Protein AF-A0AA86JKX5-F1 (afdb_monomer_lite)

Radius of gyration: 15.13 Å; chains: 1; bounding box: 36×25×45 Å

Secondary structure (DSSP, 8-state):
-GGGGGT-TTHHHHHHHHHHHHHHSSTTHHHHHHHHHHHHHHHHHHHHHHHHH---HHHHHHHHHHHHHHHHHHHHHHHHHHHH---HHHHHHHHHHHHIIIIIIIIHHHHHHHHHHHHHHHHHTT-

Sequence (127 aa):
MVLLAFFDPFYIGGLTLGCLIANILGPNGIADIIFGTIATFISVYAISLTGKYIKNNTKSLVIASLWPTIFNGLIIGWMLNYLYQLPLVLSMGEVAIGEFVVVTIVGVPVVKMIQSKYKKLLVVSQY

InterPro domains:
  IPR010387 Queuosine precursor transporter QueT [PF06177] (1-115)
  IPR010387 Queuosine precursor transporter QueT [PIRSF031501] (1-119)
  IPR010387 Queuosine precursor transporter QueT [PTHR40044] (1-118)

pLDDT: mean 84.48, std 9.98, range [36.78, 94.31]

Structure (mmCIF, N/CA/C/O backbone):
data_AF-A0AA86JKX5-F1
#
_entry.id   AF-A0AA86JKX5-F1
#
loop_
_atom_site.group_PDB
_atom_site.id
_atom_site.type_symbol
_atom_site.label_atom_id
_atom_site.label_alt_id
_atom_site.label_comp_id
_atom_site.label_asym_id
_atom_site.label_entity_id
_atom_site.label_seq_id
_atom_site.pdbx_PDB_ins_code
_atom_site.Cartn_x
_atom_site.Cartn_y
_atom_site.Cartn_z
_atom_site.occupancy
_atom_site.B_iso_or_equiv
_atom_site.auth_seq_id
_atom_site.auth_comp_id
_atom_site.auth_asym_id
_atom_site.auth_atom_id
_atom_site.pdbx_PDB_model_num
ATOM 1 N N . MET A 1 1 ? -3.137 -7.040 2.254 1.00 66.88 1 MET A N 1
ATOM 2 C CA . MET A 1 1 ? -4.145 -6.321 3.074 1.00 66.88 1 MET A CA 1
ATOM 3 C C . MET A 1 1 ? -3.447 -5.294 3.963 1.00 66.88 1 MET A C 1
ATOM 5 O O . MET A 1 1 ? -3.167 -5.560 5.122 1.00 66.88 1 MET A O 1
ATOM 9 N N . VAL A 1 2 ? -3.154 -4.116 3.409 1.00 84.19 2 VAL A N 1
ATOM 10 C CA . VAL A 1 2 ? -2.469 -2.996 4.094 1.00 84.19 2 VAL A CA 1
ATOM 11 C C . VAL A 1 2 ? -3.347 -2.253 5.108 1.00 84.19 2 VAL A C 1
ATOM 13 O O . VAL A 1 2 ? -2.849 -1.568 5.995 1.00 84.19 2 VAL A O 1
ATOM 16 N N . LEU A 1 3 ? -4.665 -2.450 5.024 1.00 84.31 3 LEU A N 1
ATOM 17 C CA . LEU A 1 3 ? -5.660 -1.837 5.905 1.00 84.31 3 LEU A CA 1
ATOM 18 C C . LEU A 1 3 ? -5.563 -2.297 7.367 1.00 84.31 3 LEU A C 1
ATOM 20 O O . LEU A 1 3 ? -6.235 -1.727 8.214 1.00 84.31 3 LEU A O 1
ATOM 24 N N . LEU A 1 4 ? -4.737 -3.294 7.702 1.00 83.06 4 LEU A N 1
ATOM 25 C CA . LEU A 1 4 ? -4.524 -3.686 9.099 1.00 83.06 4 LEU A CA 1
ATOM 26 C C . LEU A 1 4 ? -3.826 -2.585 9.910 1.00 83.06 4 LEU A C 1
ATOM 28 O O . LEU A 1 4 ? -4.163 -2.386 11.074 1.00 83.06 4 LEU A O 1
ATOM 32 N N . ALA A 1 5 ? -2.942 -1.802 9.284 1.00 83.75 5 ALA A N 1
ATOM 33 C CA . ALA A 1 5 ? -2.292 -0.662 9.939 1.00 83.75 5 ALA A CA 1
ATOM 34 C C . ALA A 1 5 ? -3.249 0.487 10.292 1.00 83.75 5 ALA A C 1
ATOM 36 O O . ALA A 1 5 ? -2.872 1.412 11.009 1.00 83.75 5 ALA A O 1
ATOM 37 N N . PHE A 1 6 ? -4.491 0.430 9.799 1.00 82.31 6 PHE A N 1
ATOM 38 C CA . PHE A 1 6 ? -5.561 1.330 10.219 1.00 82.31 6 PHE A CA 1
ATOM 39 C C . PHE A 1 6 ? -5.994 1.059 11.667 1.00 82.31 6 PHE A C 1
ATOM 41 O O . PHE A 1 6 ? -6.432 1.975 12.357 1.00 82.31 6 PHE A O 1
ATOM 48 N N . PHE A 1 7 ? -5.896 -0.195 12.120 1.00 80.38 7 PHE A N 1
ATOM 49 C CA . PHE A 1 7 ? -6.309 -0.603 13.462 1.00 80.38 7 PHE A CA 1
ATOM 50 C C . PHE A 1 7 ? -5.211 -0.424 14.493 1.00 80.38 7 PHE A C 1
ATOM 52 O O . PHE A 1 7 ? -5.500 0.023 15.597 1.00 80.38 7 PHE A O 1
ATOM 59 N N . ASP A 1 8 ? -3.979 -0.775 14.127 1.00 80.94 8 ASP A N 1
ATOM 60 C CA . ASP A 1 8 ? -2.834 -0.693 15.022 1.00 80.94 8 ASP A CA 1
ATOM 61 C C . ASP A 1 8 ? -1.561 -0.342 14.229 1.00 80.94 8 ASP A C 1
ATOM 63 O O . ASP A 1 8 ? -1.234 -1.037 13.256 1.00 80.94 8 ASP A O 1
ATOM 67 N N . PRO A 1 9 ? -0.822 0.716 14.612 1.00 78.19 9 PRO A N 1
ATOM 68 C CA . PRO A 1 9 ? 0.451 1.060 13.985 1.00 78.19 9 PRO A CA 1
ATOM 69 C C . PRO A 1 9 ? 1.517 -0.040 14.119 1.00 78.19 9 PRO A C 1
ATOM 71 O O . PRO A 1 9 ? 2.467 -0.055 13.338 1.00 78.19 9 PRO A O 1
ATOM 74 N N . PHE A 1 10 ? 1.372 -0.999 15.038 1.00 83.81 10 PHE A N 1
ATOM 75 C CA . PHE A 1 10 ? 2.272 -2.149 15.142 1.00 83.81 10 PHE A CA 1
ATOM 76 C C . PHE A 1 10 ? 2.304 -2.986 13.852 1.00 83.81 10 PHE A C 1
ATOM 78 O O . PHE A 1 10 ? 3.350 -3.518 13.469 1.00 83.81 10 PHE A O 1
ATOM 85 N N . TYR A 1 11 ? 1.194 -3.035 13.104 1.00 85.75 11 TYR A N 1
ATOM 86 C CA . TYR A 1 11 ? 1.145 -3.742 11.823 1.00 85.75 11 TYR A CA 1
ATOM 87 C C . TYR A 1 11 ? 1.970 -3.068 10.721 1.00 85.75 11 TYR A C 1
ATOM 89 O O . TYR A 1 11 ? 2.237 -3.723 9.715 1.00 85.75 11 TYR A O 1
ATOM 97 N N . ILE A 1 12 ? 2.415 -1.813 10.889 1.00 86.69 12 ILE A N 1
ATOM 98 C CA . ILE A 1 12 ? 3.257 -1.130 9.894 1.00 86.69 12 ILE A CA 1
ATOM 99 C C . ILE A 1 12 ? 4.525 -1.951 9.636 1.00 86.69 12 ILE A C 1
ATOM 101 O O . ILE A 1 12 ? 4.818 -2.269 8.486 1.00 86.69 12 ILE A O 1
ATOM 105 N N . GLY A 1 13 ? 5.228 -2.356 10.700 1.00 85.94 13 GLY A N 1
ATOM 106 C CA . GLY A 1 13 ? 6.473 -3.122 10.589 1.00 85.94 13 GLY A CA 1
ATOM 107 C C . GLY A 1 13 ? 6.274 -4.522 10.003 1.00 85.94 13 GLY A C 1
ATOM 108 O O . GLY A 1 13 ? 7.059 -4.965 9.169 1.00 85.94 13 GLY A O 1
ATOM 109 N N . GLY A 1 14 ? 5.198 -5.212 10.391 1.00 88.69 14 GLY A N 1
ATOM 110 C CA . GLY A 1 14 ? 4.886 -6.538 9.849 1.00 88.69 14 GLY A CA 1
ATOM 111 C C . GLY A 1 14 ? 4.537 -6.499 8.358 1.00 88.69 14 GLY A C 1
ATOM 112 O O . GLY A 1 14 ? 4.993 -7.345 7.590 1.00 88.69 14 GLY A O 1
ATOM 113 N N . LEU A 1 15 ? 3.766 -5.494 7.930 1.00 89.31 15 LEU A N 1
ATOM 114 C CA . LEU A 1 15 ? 3.376 -5.319 6.530 1.00 89.31 15 LEU A CA 1
ATOM 115 C C . LEU A 1 15 ? 4.567 -4.935 5.646 1.00 89.31 15 LEU A C 1
ATOM 117 O O . LEU A 1 15 ? 4.682 -5.441 4.530 1.00 89.31 15 LEU A O 1
ATOM 121 N N . THR A 1 16 ? 5.466 -4.079 6.134 1.00 89.50 16 THR A N 1
ATOM 122 C CA . THR A 1 16 ? 6.648 -3.660 5.370 1.00 89.50 16 THR A CA 1
ATOM 123 C C . THR A 1 16 ? 7.670 -4.779 5.254 1.00 89.50 16 THR A C 1
ATOM 125 O O . THR A 1 16 ? 8.197 -5.005 4.170 1.00 89.50 16 THR A O 1
ATOM 128 N N . LEU A 1 17 ? 7.891 -5.542 6.326 1.00 89.00 17 LEU A N 1
ATOM 129 C CA . LEU A 1 17 ? 8.768 -6.710 6.300 1.00 89.00 17 LEU A CA 1
ATOM 130 C C . LEU A 1 17 ? 8.204 -7.825 5.408 1.00 89.00 17 LEU A C 1
ATOM 132 O O . LEU A 1 17 ? 8.949 -8.443 4.652 1.00 89.00 17 LEU A O 1
ATOM 136 N N . GLY A 1 18 ? 6.885 -8.038 5.425 1.00 88.50 18 GLY A N 1
ATOM 137 C CA . GLY A 1 18 ? 6.223 -8.947 4.488 1.00 88.50 18 GLY A CA 1
ATOM 138 C C . GLY A 1 18 ? 6.404 -8.522 3.028 1.00 88.50 18 GLY A C 1
ATOM 139 O O . GLY A 1 18 ? 6.709 -9.363 2.185 1.00 88.50 18 GLY A O 1
ATOM 140 N N . CYS A 1 19 ? 6.281 -7.221 2.735 1.00 89.31 19 CYS A N 1
ATOM 141 C CA . CYS A 1 19 ? 6.538 -6.677 1.399 1.00 89.31 19 CYS A CA 1
ATOM 142 C C . CYS A 1 19 ? 8.002 -6.856 0.978 1.00 89.31 19 CYS A C 1
ATOM 144 O O . CYS A 1 19 ? 8.261 -7.281 -0.143 1.00 89.31 19 CYS A O 1
ATOM 146 N N . LEU A 1 20 ? 8.952 -6.597 1.881 1.00 88.56 20 LEU A N 1
ATOM 147 C CA 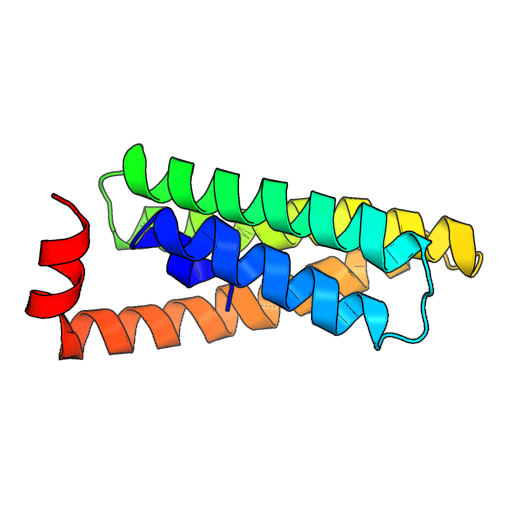. LEU A 1 20 ? 10.377 -6.800 1.627 1.00 88.56 20 LEU A CA 1
ATOM 148 C C . LEU A 1 20 ? 10.658 -8.254 1.219 1.00 88.56 20 LEU A C 1
ATOM 150 O O . LEU A 1 20 ? 11.306 -8.493 0.205 1.00 88.56 20 LEU A O 1
ATOM 154 N N . ILE A 1 21 ? 10.142 -9.227 1.979 1.00 88.56 21 ILE A N 1
ATOM 155 C CA . ILE A 1 21 ? 10.325 -10.657 1.687 1.00 88.56 21 ILE A CA 1
ATOM 156 C C . ILE A 1 21 ? 9.680 -11.028 0.347 1.00 88.56 21 ILE A C 1
ATOM 158 O O . ILE A 1 21 ? 10.302 -11.718 -0.458 1.00 88.56 21 ILE A O 1
ATOM 162 N N . ALA A 1 22 ? 8.456 -10.559 0.090 1.00 87.62 22 ALA A N 1
ATOM 163 C CA . ALA A 1 22 ? 7.763 -10.823 -1.169 1.00 87.62 22 ALA A CA 1
ATOM 164 C C . ALA A 1 22 ? 8.542 -10.274 -2.375 1.00 87.62 22 ALA A C 1
ATOM 166 O O . ALA A 1 22 ? 8.674 -10.967 -3.380 1.00 87.62 22 ALA A O 1
ATOM 167 N N . ASN A 1 23 ? 9.122 -9.078 -2.245 1.00 88.12 23 ASN A N 1
ATOM 168 C CA . ASN A 1 23 ? 9.878 -8.438 -3.318 1.00 88.12 23 ASN A CA 1
ATOM 169 C C . ASN A 1 23 ? 11.276 -9.051 -3.493 1.00 88.12 23 ASN A C 1
ATOM 171 O O . ASN A 1 23 ? 11.776 -9.083 -4.612 1.00 88.12 23 ASN A O 1
ATOM 175 N N . ILE A 1 24 ? 11.886 -9.603 -2.433 1.00 87.25 24 ILE A N 1
ATOM 176 C CA . ILE A 1 24 ? 13.124 -10.405 -2.534 1.00 87.25 24 ILE A CA 1
ATOM 177 C C . ILE A 1 24 ? 12.893 -11.664 -3.377 1.00 87.25 24 ILE A C 1
ATOM 179 O O . ILE A 1 24 ? 13.759 -12.055 -4.155 1.00 87.25 24 ILE A O 1
ATOM 183 N N . LEU A 1 25 ? 11.729 -12.295 -3.224 1.00 86.06 25 LEU A N 1
ATOM 184 C CA . LEU A 1 25 ? 11.326 -13.466 -4.009 1.00 86.06 25 LEU A CA 1
ATOM 185 C C . LEU A 1 25 ? 10.751 -13.089 -5.386 1.00 86.06 25 LEU A C 1
ATOM 187 O O . LEU A 1 25 ? 10.451 -13.971 -6.191 1.00 86.06 25 LEU A O 1
ATOM 191 N N . GLY A 1 26 ? 10.564 -11.794 -5.643 1.00 80.12 26 GLY A N 1
ATOM 192 C CA . GLY A 1 26 ? 9.954 -11.268 -6.853 1.00 80.12 26 GLY A CA 1
ATOM 193 C C . GLY A 1 26 ? 10.915 -11.225 -8.050 1.00 80.12 26 GLY A C 1
ATOM 194 O O . GLY A 1 26 ? 12.134 -11.150 -7.888 1.00 80.12 26 GLY A O 1
ATOM 195 N N . PRO A 1 27 ? 10.382 -11.219 -9.284 1.00 79.50 27 PRO A N 1
ATOM 196 C CA . PRO A 1 27 ? 11.186 -11.231 -10.510 1.00 79.50 27 PRO A CA 1
ATOM 197 C C . PRO A 1 27 ? 11.853 -9.881 -10.833 1.00 79.50 27 PRO A C 1
ATOM 199 O O . PRO A 1 27 ? 12.769 -9.829 -11.650 1.00 79.50 27 PRO A O 1
ATOM 202 N N . ASN A 1 28 ? 11.410 -8.792 -10.200 1.00 78.56 28 ASN A N 1
ATOM 203 C CA . ASN A 1 28 ? 11.799 -7.413 -10.522 1.00 78.56 28 ASN A CA 1
ATOM 204 C C . ASN A 1 28 ? 13.132 -6.971 -9.873 1.00 78.56 28 ASN A C 1
ATOM 206 O O . ASN A 1 28 ? 13.578 -5.834 -10.053 1.00 78.56 28 ASN A O 1
ATOM 210 N N . GLY A 1 29 ? 13.780 -7.859 -9.111 1.00 80.69 29 GLY A N 1
ATOM 211 C CA . GLY A 1 29 ? 15.100 -7.634 -8.525 1.00 80.69 29 GLY A CA 1
ATOM 212 C C . GLY A 1 29 ? 15.150 -6.526 -7.464 1.00 80.69 29 GLY A C 1
ATOM 213 O O . GLY A 1 29 ? 14.171 -6.218 -6.789 1.00 80.69 29 GLY A O 1
ATOM 214 N N . ILE A 1 30 ? 16.330 -5.915 -7.304 1.00 84.38 30 ILE A N 1
ATOM 215 C CA . ILE A 1 30 ? 16.639 -4.970 -6.211 1.00 84.38 30 ILE A CA 1
ATOM 216 C C . ILE A 1 30 ? 15.782 -3.697 -6.263 1.00 84.38 30 ILE A C 1
ATOM 218 O O . ILE A 1 30 ? 15.461 -3.132 -5.216 1.00 84.38 30 ILE A O 1
ATOM 222 N N . ALA A 1 31 ? 15.385 -3.255 -7.458 1.00 83.88 31 ALA A N 1
ATOM 223 C CA . ALA A 1 31 ? 14.562 -2.061 -7.620 1.00 83.88 31 ALA A CA 1
ATOM 224 C C . ALA A 1 31 ? 13.224 -2.199 -6.876 1.00 83.88 31 ALA A C 1
ATOM 226 O O . ALA A 1 31 ? 12.860 -1.312 -6.109 1.00 83.88 31 ALA A O 1
ATOM 227 N N . ASP A 1 32 ? 12.546 -3.336 -7.012 1.00 84.62 32 ASP A N 1
ATOM 228 C CA . ASP A 1 32 ? 11.251 -3.574 -6.365 1.00 84.62 32 ASP A CA 1
ATOM 229 C C . ASP A 1 32 ? 11.389 -3.757 -4.850 1.00 84.62 32 ASP A C 1
ATOM 231 O O . ASP A 1 32 ? 10.558 -3.295 -4.069 1.00 84.62 32 ASP A O 1
ATOM 235 N N . ILE A 1 33 ? 12.501 -4.340 -4.394 1.00 87.25 33 ILE A N 1
ATOM 236 C CA . ILE A 1 33 ? 12.813 -4.432 -2.961 1.00 87.25 33 ILE A CA 1
ATOM 237 C C . ILE A 1 33 ? 12.905 -3.033 -2.349 1.00 87.25 33 ILE A C 1
ATOM 239 O O . ILE A 1 33 ? 12.329 -2.792 -1.292 1.00 87.25 33 ILE A O 1
ATOM 243 N N . ILE A 1 34 ? 13.595 -2.095 -2.996 1.00 88.50 34 ILE A N 1
ATOM 244 C CA . ILE A 1 34 ? 13.779 -0.746 -2.449 1.00 88.50 34 ILE A CA 1
ATOM 245 C C . ILE A 1 34 ? 12.509 0.086 -2.652 1.00 88.50 34 ILE A C 1
ATOM 247 O O . ILE A 1 34 ? 11.897 0.533 -1.681 1.00 88.50 34 ILE A O 1
ATOM 251 N N . PHE A 1 35 ? 12.088 0.280 -3.901 1.00 88.69 35 PHE A N 1
ATOM 252 C CA . PHE A 1 35 ? 10.979 1.172 -4.237 1.00 88.69 35 PHE A CA 1
ATOM 253 C C . PHE A 1 35 ? 9.631 0.624 -3.770 1.00 88.69 35 PHE A C 1
ATOM 255 O O . PHE A 1 35 ? 8.834 1.388 -3.229 1.00 88.69 35 PHE A O 1
ATOM 262 N N . GLY A 1 36 ? 9.389 -0.683 -3.894 1.00 85.44 36 GLY A N 1
ATOM 263 C CA . GLY A 1 36 ? 8.152 -1.314 -3.434 1.00 85.44 36 GLY A CA 1
ATOM 264 C C . GLY A 1 36 ? 8.013 -1.302 -1.909 1.00 85.44 36 GLY A C 1
ATOM 265 O O . GLY A 1 36 ? 6.946 -0.966 -1.387 1.00 85.44 36 GLY A O 1
ATOM 266 N N . THR A 1 37 ? 9.099 -1.559 -1.169 1.00 89.88 37 THR A N 1
ATOM 267 C CA . THR A 1 37 ? 9.065 -1.493 0.304 1.00 89.88 37 THR A CA 1
ATOM 268 C C . THR A 1 37 ? 8.889 -0.056 0.797 1.00 89.88 37 THR A C 1
ATOM 270 O O . THR A 1 37 ? 8.116 0.174 1.727 1.00 89.88 37 THR A O 1
ATOM 273 N N . ILE A 1 38 ? 9.537 0.929 0.159 1.00 89.62 38 ILE A N 1
ATOM 274 C CA . ILE A 1 38 ? 9.356 2.355 0.484 1.00 89.62 38 ILE A CA 1
ATOM 275 C C . ILE A 1 38 ? 7.923 2.807 0.176 1.00 89.62 38 ILE A C 1
ATOM 277 O O . ILE A 1 38 ? 7.285 3.425 1.030 1.00 89.62 38 ILE A O 1
ATOM 281 N N . ALA A 1 39 ? 7.391 2.471 -1.003 1.00 89.62 39 ALA A N 1
ATOM 282 C CA . ALA A 1 39 ? 6.021 2.810 -1.392 1.00 89.62 39 ALA A CA 1
ATOM 283 C C . ALA A 1 39 ? 4.998 2.226 -0.410 1.00 89.62 39 ALA A C 1
ATOM 285 O O . ALA A 1 39 ? 4.094 2.927 0.062 1.00 89.62 39 ALA A O 1
ATOM 286 N N . THR A 1 40 ? 5.200 0.968 -0.018 1.00 89.62 40 THR A N 1
ATOM 287 C CA . THR A 1 40 ? 4.360 0.295 0.972 1.00 89.62 40 THR A CA 1
ATOM 288 C C . THR A 1 40 ? 4.493 0.948 2.345 1.00 89.62 40 THR A C 1
ATOM 290 O O . THR A 1 40 ? 3.479 1.230 2.977 1.00 89.62 40 THR A O 1
ATOM 293 N N . PHE A 1 41 ? 5.706 1.265 2.803 1.00 90.62 41 PHE A N 1
ATOM 294 C CA . PHE A 1 41 ? 5.917 1.946 4.083 1.00 90.62 41 PHE A CA 1
ATOM 295 C C . PHE A 1 41 ? 5.169 3.282 4.149 1.00 90.62 41 PHE A C 1
ATOM 297 O O . PHE A 1 41 ? 4.430 3.526 5.103 1.00 90.62 41 PHE A O 1
ATOM 304 N N . ILE A 1 42 ? 5.292 4.112 3.108 1.00 91.62 42 ILE A N 1
ATOM 305 C CA . ILE A 1 42 ? 4.608 5.409 3.021 1.00 91.62 42 ILE A CA 1
ATOM 306 C C . ILE A 1 42 ? 3.085 5.219 3.014 1.00 91.62 42 ILE A C 1
ATOM 308 O O . ILE A 1 42 ? 2.375 5.893 3.763 1.00 91.62 42 ILE A O 1
ATOM 312 N N . SER A 1 43 ? 2.579 4.264 2.230 1.00 89.75 43 SER A N 1
ATOM 313 C CA . SER A 1 43 ? 1.144 3.959 2.148 1.00 89.75 43 SER A CA 1
ATOM 314 C C . SER A 1 43 ? 0.563 3.536 3.493 1.00 89.75 43 SER A C 1
ATOM 316 O O . SER A 1 43 ? -0.474 4.033 3.927 1.00 89.75 43 SER A O 1
ATOM 318 N N . VAL A 1 44 ? 1.242 2.613 4.168 1.00 90.06 44 VAL A N 1
ATOM 319 C CA . VAL A 1 44 ? 0.797 2.010 5.426 1.00 90.06 44 VAL A CA 1
ATOM 320 C C . VAL A 1 44 ? 0.908 3.022 6.576 1.00 90.06 44 VAL A C 1
ATOM 322 O O . VAL A 1 44 ? 0.018 3.093 7.427 1.00 90.06 44 VAL A O 1
ATOM 325 N N . TYR A 1 45 ? 1.924 3.888 6.554 1.00 89.06 45 TYR A N 1
ATOM 326 C CA . TYR A 1 45 ? 2.024 5.029 7.463 1.00 89.06 45 TYR A CA 1
ATOM 327 C C . TYR A 1 45 ? 0.880 6.037 7.256 1.00 89.06 45 TYR A C 1
ATOM 329 O O . TYR A 1 45 ? 0.232 6.442 8.223 1.00 89.06 45 TYR A O 1
ATOM 337 N N . ALA A 1 46 ? 0.561 6.390 6.005 1.00 88.12 46 ALA A N 1
ATOM 338 C CA . ALA A 1 46 ? -0.545 7.296 5.682 1.00 88.12 46 ALA A CA 1
ATOM 339 C C . ALA A 1 46 ? -1.920 6.714 6.063 1.00 88.12 46 ALA A C 1
ATOM 341 O O . ALA A 1 46 ? -2.793 7.435 6.561 1.00 88.12 46 ALA A O 1
ATOM 342 N N . ILE A 1 47 ? -2.107 5.400 5.903 1.00 87.25 47 ILE A N 1
ATOM 343 C CA . ILE A 1 47 ? -3.272 4.663 6.414 1.00 87.25 47 ILE A CA 1
ATOM 344 C C . ILE A 1 47 ? -3.400 4.837 7.930 1.00 87.25 47 ILE A C 1
ATOM 346 O O . ILE A 1 47 ? -4.476 5.200 8.412 1.00 87.25 47 ILE A O 1
ATOM 350 N N . SER A 1 48 ? -2.313 4.608 8.674 1.00 85.69 48 SER A N 1
ATOM 351 C CA . SER A 1 48 ? -2.314 4.728 10.136 1.00 85.69 48 SER A CA 1
ATOM 352 C C . SER A 1 48 ? -2.651 6.154 10.581 1.00 85.69 48 SER A C 1
ATOM 354 O O . SER A 1 48 ? -3.499 6.371 11.451 1.00 85.69 48 SER A O 1
ATOM 356 N N . LEU A 1 49 ? -2.073 7.148 9.898 1.00 85.12 49 LEU A N 1
ATOM 357 C CA . LEU A 1 49 ? -2.382 8.559 10.104 1.00 85.12 49 LEU A CA 1
ATOM 358 C C . LEU A 1 49 ? -3.880 8.826 9.875 1.00 85.12 49 LEU A C 1
ATOM 360 O O . LEU A 1 49 ? -4.561 9.397 10.720 1.00 85.12 49 LEU A O 1
ATOM 364 N N . THR A 1 50 ? -4.442 8.332 8.777 1.00 84.56 50 THR A N 1
ATOM 365 C CA . THR A 1 50 ? -5.866 8.520 8.455 1.00 84.56 50 THR A CA 1
ATOM 366 C C . THR A 1 50 ? -6.785 7.935 9.530 1.00 84.56 50 THR A C 1
ATOM 368 O O . THR A 1 50 ? -7.776 8.571 9.896 1.00 84.56 50 THR A O 1
ATOM 371 N N . GLY A 1 51 ? -6.436 6.769 10.084 1.00 80.75 51 GLY A N 1
ATOM 372 C CA . GLY A 1 51 ? -7.155 6.165 11.210 1.00 80.75 51 GLY A CA 1
ATOM 373 C C . GLY A 1 51 ? -7.088 6.989 12.495 1.00 80.75 51 GLY A C 1
ATOM 374 O O . GLY A 1 51 ? -8.079 7.073 13.218 1.00 80.75 51 GLY A O 1
ATOM 375 N N . LYS A 1 52 ? -5.964 7.669 12.747 1.00 79.56 52 LYS A N 1
ATOM 376 C CA . LYS A 1 52 ? -5.775 8.519 13.931 1.00 79.56 52 LYS A CA 1
ATOM 377 C C . LYS A 1 52 ? -6.493 9.870 13.834 1.00 79.56 52 LYS A C 1
ATOM 379 O O . LYS A 1 52 ? -7.048 10.338 14.826 1.00 79.56 52 LYS A O 1
ATOM 384 N N . TYR A 1 53 ? -6.481 10.513 12.663 1.00 79.31 53 TYR A N 1
ATOM 385 C CA . TYR A 1 53 ? -7.005 11.878 12.498 1.00 79.31 53 TYR A CA 1
ATOM 386 C C . TYR A 1 53 ? -8.495 11.931 12.124 1.00 79.31 53 TYR A C 1
ATOM 388 O O . TYR A 1 53 ? -9.167 12.913 12.444 1.00 79.31 53 TYR A O 1
ATOM 396 N N . ILE A 1 54 ? -9.050 10.895 11.483 1.00 76.62 54 ILE A N 1
ATOM 397 C CA . ILE A 1 54 ? -10.448 10.893 11.030 1.00 76.62 54 ILE A CA 1
ATOM 398 C C . ILE A 1 54 ? -11.297 9.967 11.910 1.00 76.62 54 ILE A C 1
ATOM 400 O O . ILE A 1 54 ? -11.318 8.753 11.733 1.00 76.62 54 ILE A O 1
ATOM 404 N N . LYS A 1 55 ? -12.101 10.562 12.803 1.00 65.75 55 LYS A N 1
ATOM 405 C CA . LYS A 1 55 ? -12.984 9.831 13.738 1.00 65.75 55 LYS A CA 1
ATOM 406 C C . LYS A 1 55 ? -14.150 9.079 13.075 1.00 65.75 55 LYS A C 1
ATOM 408 O O . LYS A 1 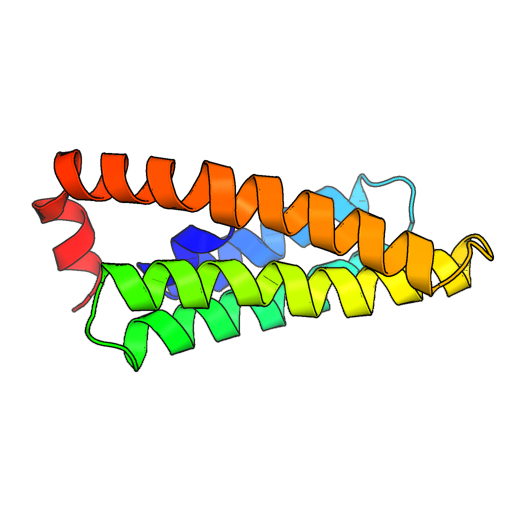55 ? -14.794 8.252 13.715 1.00 65.75 55 LYS A O 1
ATOM 413 N N . ASN A 1 56 ? -14.473 9.364 11.811 1.00 71.81 56 ASN A N 1
ATOM 414 C CA . ASN A 1 56 ? -15.567 8.683 11.115 1.00 71.81 56 ASN A CA 1
ATOM 415 C C . ASN A 1 56 ? -15.091 7.359 10.499 1.00 71.81 56 ASN A C 1
ATOM 417 O O . ASN A 1 56 ? -14.632 7.358 9.359 1.00 71.81 56 ASN A O 1
ATOM 421 N N . ASN A 1 57 ? -15.295 6.251 11.221 1.00 70.94 57 ASN A N 1
ATOM 422 C CA . ASN A 1 57 ? -14.840 4.898 10.865 1.00 70.94 57 ASN A CA 1
ATOM 423 C C . ASN A 1 57 ? -15.157 4.429 9.441 1.00 70.94 57 ASN A C 1
ATOM 425 O O . ASN A 1 57 ? -14.426 3.605 8.915 1.00 70.94 57 ASN A O 1
ATOM 429 N N . THR A 1 58 ? -16.240 4.889 8.806 1.00 74.38 58 THR A N 1
ATOM 430 C CA . THR A 1 58 ? -16.548 4.441 7.435 1.00 74.38 58 THR A CA 1
ATOM 431 C C . THR A 1 58 ? -15.852 5.294 6.383 1.00 74.38 58 THR A C 1
ATOM 433 O O . THR A 1 58 ? -15.342 4.758 5.403 1.00 74.38 58 THR A O 1
ATOM 436 N N . LYS A 1 59 ? -15.813 6.618 6.578 1.00 79.12 59 LYS A N 1
ATOM 437 C CA . LYS A 1 59 ? -15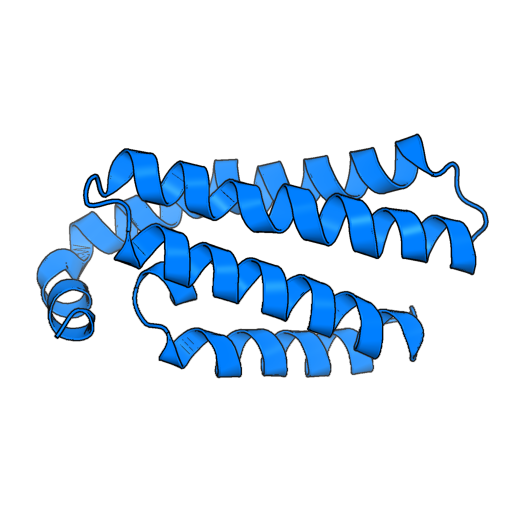.146 7.532 5.641 1.00 79.12 59 LYS A CA 1
ATOM 438 C C . LYS A 1 59 ? -13.626 7.421 5.745 1.00 79.12 59 LYS A C 1
ATOM 440 O O . LYS A 1 59 ? -12.957 7.407 4.722 1.00 79.12 59 LYS A O 1
ATOM 445 N N . SER A 1 60 ? -13.094 7.294 6.959 1.00 84.19 60 SER A N 1
ATOM 446 C CA . SER A 1 60 ? -11.658 7.141 7.201 1.00 84.19 60 SER A CA 1
ATOM 447 C C . SER A 1 60 ? -11.099 5.877 6.561 1.00 84.19 60 SER A C 1
ATOM 449 O O . SER A 1 60 ? -10.019 5.927 5.994 1.00 84.19 60 SER A O 1
ATOM 451 N N . LEU A 1 61 ? -11.852 4.776 6.576 1.00 84.31 61 LEU A N 1
ATOM 452 C CA . LEU A 1 61 ? -11.428 3.495 6.005 1.00 84.31 61 LEU A CA 1
ATOM 453 C C . LEU A 1 61 ? -11.372 3.529 4.474 1.00 84.31 61 LEU A C 1
ATOM 455 O O . LEU A 1 61 ? -10.439 2.996 3.885 1.00 84.31 61 LEU A O 1
ATOM 459 N N . VAL A 1 62 ? -12.332 4.209 3.837 1.00 87.00 62 VAL A N 1
ATOM 460 C CA . VAL A 1 62 ? -12.310 4.440 2.383 1.00 87.00 62 VAL A CA 1
ATOM 461 C C . VAL A 1 62 ? -11.177 5.391 2.000 1.00 87.00 62 VAL A C 1
ATOM 463 O O . VAL A 1 62 ? -10.480 5.147 1.031 1.00 87.00 62 VAL A O 1
ATOM 466 N N . ILE A 1 63 ? -10.937 6.459 2.766 1.00 87.38 63 ILE A N 1
ATOM 467 C CA . ILE A 1 63 ? -9.802 7.359 2.498 1.00 87.38 63 ILE A CA 1
ATOM 468 C C . ILE A 1 63 ? -8.478 6.611 2.692 1.00 87.38 63 ILE A C 1
ATOM 470 O O . ILE A 1 63 ? -7.569 6.734 1.877 1.00 87.38 63 ILE A O 1
ATOM 474 N N . ALA A 1 64 ? -8.389 5.783 3.734 1.00 88.38 64 ALA A N 1
ATOM 475 C CA . ALA A 1 64 ? -7.222 4.964 4.010 1.00 88.38 64 ALA A CA 1
ATOM 476 C C . ALA A 1 64 ? -6.919 3.998 2.852 1.00 88.38 64 ALA A C 1
ATOM 478 O O . ALA A 1 64 ? -5.761 3.850 2.472 1.00 88.38 64 ALA A O 1
ATOM 479 N N . SER A 1 65 ? -7.943 3.387 2.245 1.00 90.12 65 SER A N 1
ATOM 480 C CA . SER A 1 65 ? -7.762 2.456 1.125 1.00 90.12 65 SER A CA 1
ATOM 481 C C . SER A 1 65 ? -7.273 3.107 -0.169 1.00 90.12 65 SER A C 1
ATOM 483 O O . SER A 1 65 ? -6.798 2.387 -1.043 1.00 90.12 65 SER A O 1
ATOM 485 N N . LEU A 1 66 ? -7.347 4.436 -0.293 1.00 91.81 66 LEU A N 1
ATOM 486 C CA . LEU A 1 66 ? -6.871 5.165 -1.472 1.00 91.81 66 LEU A CA 1
ATOM 487 C C . LEU A 1 66 ? -5.370 5.473 -1.430 1.00 91.81 66 LEU A C 1
ATOM 489 O O . LEU A 1 66 ? -4.759 5.613 -2.487 1.00 91.81 66 LEU A O 1
ATOM 493 N N . TRP A 1 67 ? -4.751 5.560 -0.246 1.00 91.69 67 TRP A N 1
ATOM 494 C CA . TRP A 1 67 ? -3.313 5.850 -0.147 1.00 91.69 67 TRP A CA 1
ATOM 495 C C . TRP A 1 67 ? -2.431 4.847 -0.905 1.00 91.69 67 TRP A C 1
ATOM 497 O O . TRP A 1 67 ? -1.580 5.303 -1.667 1.00 91.69 67 TRP A O 1
ATOM 507 N N . PRO A 1 68 ? -2.638 3.519 -0.785 1.00 89.75 68 PRO A N 1
ATOM 508 C CA . PRO A 1 68 ? -1.879 2.528 -1.550 1.00 89.75 68 PRO A CA 1
ATOM 509 C C . PRO A 1 68 ? -2.054 2.693 -3.056 1.00 89.75 68 PRO A C 1
ATOM 511 O O . PRO A 1 68 ? -1.073 2.664 -3.786 1.00 89.75 68 PRO A O 1
ATOM 514 N N . THR A 1 69 ? -3.281 2.947 -3.524 1.00 92.19 69 THR A N 1
ATOM 515 C CA . THR A 1 69 ? -3.563 3.199 -4.944 1.00 92.19 69 THR A CA 1
ATOM 516 C C . THR A 1 69 ? -2.745 4.369 -5.485 1.00 92.19 69 THR A C 1
ATOM 518 O O . THR A 1 69 ? -2.213 4.286 -6.589 1.00 92.19 69 THR A O 1
ATOM 521 N N . ILE A 1 70 ? -2.616 5.445 -4.704 1.00 92.19 70 ILE A N 1
ATOM 522 C CA . ILE A 1 70 ? -1.851 6.628 -5.100 1.00 92.19 70 ILE A CA 1
ATOM 523 C C . ILE A 1 70 ? -0.351 6.321 -5.062 1.00 92.19 70 ILE A C 1
ATOM 525 O O . ILE A 1 70 ? 0.327 6.448 -6.076 1.00 92.19 70 ILE A O 1
ATOM 529 N N . PHE A 1 71 ? 0.190 5.903 -3.918 1.00 92.69 71 PHE A N 1
ATOM 530 C CA . PHE A 1 71 ? 1.638 5.743 -3.770 1.00 92.69 71 PHE A CA 1
ATOM 531 C C . PHE A 1 71 ? 2.190 4.572 -4.584 1.00 92.69 71 PHE A C 1
ATOM 533 O O . PHE A 1 71 ? 3.167 4.766 -5.303 1.00 92.69 71 PHE A O 1
ATOM 540 N N . ASN A 1 72 ? 1.570 3.388 -4.534 1.00 90.44 72 ASN A N 1
ATOM 541 C CA . ASN A 1 72 ? 2.036 2.243 -5.321 1.00 90.44 72 ASN A CA 1
ATOM 542 C C . ASN A 1 72 ? 1.800 2.485 -6.816 1.00 90.44 72 ASN A C 1
ATOM 544 O O . ASN A 1 72 ? 2.695 2.220 -7.613 1.00 90.44 72 ASN A O 1
ATOM 548 N N . GLY A 1 73 ? 0.657 3.066 -7.201 1.00 90.00 73 GLY A N 1
ATOM 549 C CA . GLY A 1 73 ? 0.378 3.420 -8.595 1.00 90.00 73 GLY A CA 1
ATOM 550 C C . GLY A 1 73 ? 1.422 4.368 -9.186 1.00 90.00 73 GLY A C 1
ATOM 551 O O . GLY A 1 73 ? 1.918 4.129 -10.284 1.00 90.00 73 GLY A O 1
ATOM 552 N N . LEU A 1 74 ? 1.812 5.407 -8.440 1.00 90.94 74 LEU A N 1
ATOM 553 C CA . LEU A 1 74 ? 2.838 6.357 -8.875 1.00 90.94 74 LEU A CA 1
ATOM 554 C C . LEU A 1 74 ? 4.248 5.744 -8.849 1.00 90.94 74 LEU A C 1
ATOM 556 O O . LEU A 1 74 ? 4.959 5.804 -9.849 1.00 90.94 74 LEU A O 1
ATOM 560 N N . ILE A 1 75 ? 4.660 5.163 -7.718 1.00 91.25 75 ILE A N 1
ATOM 561 C CA . ILE A 1 75 ? 6.046 4.723 -7.498 1.00 91.25 75 ILE A CA 1
ATOM 562 C C . ILE A 1 75 ? 6.354 3.458 -8.301 1.00 91.25 75 ILE A C 1
ATOM 564 O O . ILE A 1 75 ? 7.353 3.423 -9.018 1.00 91.25 75 ILE A O 1
ATOM 568 N N . ILE A 1 76 ? 5.497 2.434 -8.225 1.00 89.62 76 ILE A N 1
ATOM 569 C CA . ILE A 1 76 ? 5.709 1.178 -8.957 1.00 89.62 76 ILE A CA 1
ATOM 570 C C . ILE A 1 76 ? 5.412 1.372 -10.444 1.00 89.62 76 ILE A C 1
ATOM 572 O O . ILE A 1 76 ? 6.161 0.870 -11.278 1.00 89.62 76 ILE A O 1
ATOM 576 N N . GLY A 1 77 ? 4.397 2.165 -10.804 1.00 88.88 77 GLY A N 1
ATOM 577 C CA . GLY A 1 77 ? 4.147 2.513 -12.205 1.00 88.88 77 GLY A CA 1
ATOM 578 C C . GLY A 1 77 ? 5.344 3.211 -12.863 1.00 88.88 77 GLY A C 1
ATOM 579 O O . GLY A 1 77 ? 5.723 2.862 -13.982 1.00 88.88 77 GLY A O 1
ATOM 580 N N . TRP A 1 78 ? 5.999 4.134 -12.149 1.00 90.06 78 TRP A N 1
ATOM 581 C CA . TRP A 1 78 ? 7.242 4.759 -12.613 1.00 90.06 78 TRP A CA 1
ATOM 582 C C . TRP A 1 78 ? 8.418 3.772 -12.666 1.00 90.06 78 TRP A C 1
ATOM 584 O O . TRP A 1 78 ? 9.155 3.749 -13.652 1.00 90.06 78 TRP A O 1
ATOM 594 N N . MET A 1 79 ? 8.564 2.906 -11.658 1.00 90.06 79 MET A N 1
ATOM 595 C CA . MET A 1 79 ? 9.593 1.859 -11.641 1.00 90.06 79 MET A CA 1
ATOM 596 C C . MET A 1 79 ? 9.475 0.918 -12.850 1.00 90.06 79 MET A C 1
ATOM 598 O O . MET A 1 79 ? 10.482 0.588 -13.474 1.00 90.06 79 MET A O 1
ATOM 602 N N . LEU A 1 80 ? 8.254 0.510 -13.211 1.00 86.69 80 LEU A N 1
ATOM 603 C CA . LEU A 1 80 ? 7.992 -0.357 -14.363 1.00 86.69 80 LEU A CA 1
ATOM 604 C C . LEU A 1 80 ? 8.349 0.320 -15.690 1.00 86.69 80 LEU A C 1
ATOM 606 O O . LEU A 1 80 ? 8.934 -0.322 -16.563 1.00 86.69 80 LEU A O 1
ATOM 610 N N . ASN A 1 81 ? 8.058 1.616 -15.834 1.00 88.94 81 ASN A N 1
ATOM 611 C CA . ASN A 1 81 ? 8.517 2.394 -16.984 1.00 88.94 81 ASN A CA 1
ATOM 612 C C . ASN A 1 81 ? 10.052 2.426 -17.061 1.00 88.94 81 ASN A C 1
ATOM 614 O O . ASN A 1 81 ? 10.604 2.234 -18.139 1.00 88.94 81 ASN A O 1
ATOM 618 N N . TYR A 1 82 ? 10.743 2.604 -15.933 1.00 87.25 82 TYR A N 1
ATOM 619 C CA . TYR A 1 82 ? 12.206 2.639 -15.907 1.00 87.25 82 TYR A CA 1
ATOM 620 C C . TYR A 1 82 ? 12.848 1.283 -16.254 1.00 87.25 82 TYR A C 1
ATOM 622 O O . TYR A 1 82 ? 13.815 1.237 -17.011 1.00 87.25 82 TYR A O 1
ATOM 630 N N . LEU A 1 83 ? 12.308 0.178 -15.730 1.00 87.00 83 LEU A N 1
ATOM 631 C CA . LEU A 1 83 ? 12.874 -1.164 -15.917 1.00 87.00 83 LEU A CA 1
ATOM 632 C C . LEU A 1 83 ? 12.536 -1.785 -17.276 1.00 87.00 83 LEU A C 1
ATOM 634 O O . LEU A 1 83 ? 13.398 -2.396 -17.903 1.00 87.00 83 LEU A O 1
ATOM 638 N N . TYR A 1 84 ? 11.286 -1.647 -17.721 1.00 85.88 84 TYR A N 1
ATOM 639 C CA . TYR A 1 84 ? 10.758 -2.360 -18.889 1.00 85.88 84 TYR A CA 1
ATOM 640 C C . TYR A 1 84 ? 10.438 -1.439 -20.074 1.00 85.88 84 TYR A C 1
ATOM 642 O O . TYR A 1 84 ? 9.945 -1.916 -21.092 1.00 85.88 84 TYR A O 1
ATOM 650 N N . GLN A 1 85 ? 10.685 -0.126 -19.951 1.00 86.31 85 GLN A N 1
ATOM 651 C CA . GLN A 1 85 ? 10.323 0.898 -20.947 1.00 86.31 85 GLN A CA 1
ATOM 652 C C . GLN A 1 85 ? 8.842 0.874 -21.359 1.00 86.31 85 GLN A C 1
ATOM 654 O O . GLN A 1 85 ? 8.466 1.304 -22.449 1.00 86.31 85 GLN A O 1
ATOM 659 N N . LEU A 1 86 ? 7.982 0.390 -20.461 1.00 86.31 86 LEU A N 1
ATOM 660 C CA . LEU A 1 86 ? 6.540 0.351 -20.667 1.00 86.31 86 LEU A CA 1
ATOM 661 C C . LEU A 1 86 ? 5.947 1.765 -20.639 1.00 86.31 86 LEU A C 1
A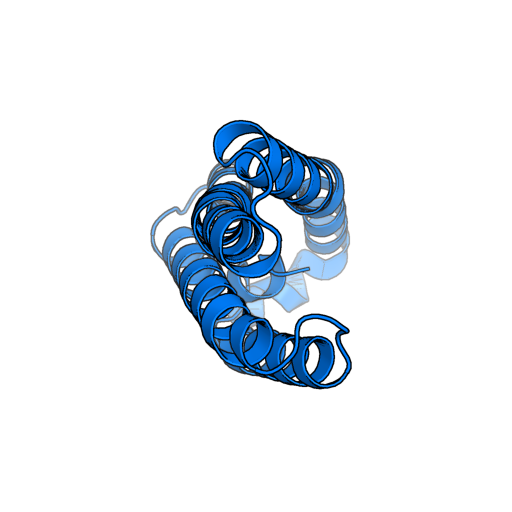TOM 663 O O . LEU A 1 86 ? 6.459 2.624 -19.924 1.00 86.31 86 LEU A O 1
ATOM 667 N N . PRO A 1 87 ? 4.859 2.038 -21.374 1.00 89.19 87 PRO A N 1
ATOM 668 C CA . PRO A 1 87 ? 4.212 3.346 -21.367 1.00 89.19 87 PRO A CA 1
ATOM 669 C C . PRO A 1 87 ? 3.777 3.754 -19.950 1.00 89.19 87 PRO A C 1
ATOM 671 O O . PRO A 1 87 ? 2.893 3.143 -19.356 1.00 89.19 87 PRO A O 1
ATOM 674 N N . LEU A 1 88 ? 4.374 4.834 -19.436 1.00 87.44 88 LEU A N 1
ATOM 675 C CA . LEU A 1 88 ? 4.256 5.281 -18.043 1.00 87.44 88 LEU A CA 1
ATOM 676 C C . LEU A 1 88 ? 2.804 5.415 -17.559 1.00 87.44 88 LEU A C 1
ATOM 678 O O . LEU A 1 88 ? 2.447 4.875 -16.517 1.00 87.44 88 LEU A O 1
ATOM 682 N N . VAL A 1 89 ? 1.948 6.078 -18.340 1.00 90.06 89 VAL A N 1
ATOM 683 C CA . VAL A 1 89 ? 0.533 6.288 -17.979 1.00 90.06 89 VAL A CA 1
ATOM 684 C C . VAL A 1 89 ? -0.232 4.965 -17.889 1.00 90.06 89 VAL A C 1
ATOM 686 O O . VAL A 1 89 ? -1.075 4.802 -17.010 1.00 90.06 89 VAL A O 1
ATOM 689 N N . LEU A 1 90 ? 0.083 4.014 -18.769 1.00 91.00 90 LEU A N 1
ATOM 690 C CA . LEU A 1 90 ? -0.526 2.684 -18.787 1.00 91.00 90 LEU A CA 1
ATOM 691 C C . LEU A 1 90 ? -0.074 1.869 -17.573 1.00 91.00 90 LEU A C 1
ATOM 693 O O . LEU A 1 90 ? -0.926 1.380 -16.843 1.00 91.00 90 LEU A O 1
ATOM 697 N N . SER A 1 91 ? 1.230 1.812 -17.288 1.00 90.62 91 SER A N 1
ATOM 698 C CA . SER A 1 91 ? 1.756 1.085 -16.124 1.00 90.62 91 SER A CA 1
ATOM 699 C C . SER A 1 91 ? 1.242 1.651 -14.799 1.00 90.62 91 SER A C 1
ATOM 701 O O . SER A 1 91 ? 0.835 0.898 -13.918 1.00 90.62 91 SER A O 1
ATOM 703 N N . MET A 1 92 ? 1.200 2.979 -14.655 1.00 92.19 92 MET A N 1
ATOM 704 C CA . MET A 1 92 ? 0.615 3.619 -13.472 1.00 92.19 92 MET A CA 1
ATOM 705 C C . MET A 1 92 ? -0.883 3.332 -13.361 1.00 92.19 92 MET A C 1
ATOM 707 O O . MET A 1 92 ? -1.372 3.054 -12.268 1.00 92.19 92 MET A O 1
ATOM 711 N N . GLY A 1 93 ? -1.606 3.377 -14.484 1.00 91.81 93 GLY A N 1
ATOM 712 C CA . GLY A 1 93 ? -3.031 3.067 -14.541 1.00 91.81 93 GLY A CA 1
ATOM 713 C C . GLY A 1 93 ? -3.331 1.626 -14.134 1.00 91.81 93 GLY A C 1
ATOM 714 O O . GLY A 1 93 ? -4.199 1.404 -13.297 1.00 91.81 93 GLY A O 1
ATOM 715 N N . GLU A 1 94 ? -2.590 0.654 -14.663 1.00 92.56 94 GLU A N 1
ATOM 716 C CA . GLU A 1 94 ? -2.756 -0.768 -14.345 1.00 92.56 94 GLU A CA 1
ATOM 717 C C . GLU A 1 94 ? -2.496 -1.060 -12.866 1.00 92.56 94 GLU A C 1
ATOM 719 O O . GLU A 1 94 ? -3.330 -1.686 -12.207 1.00 92.56 94 GLU A O 1
ATOM 724 N N . VAL A 1 95 ? -1.387 -0.550 -12.315 1.00 92.56 95 VAL A N 1
ATOM 725 C CA . VAL A 1 95 ? -1.065 -0.723 -10.891 1.00 92.56 95 VAL A CA 1
ATOM 726 C C . VAL A 1 95 ? -2.114 -0.035 -10.015 1.00 92.56 95 VAL A C 1
ATOM 728 O O . VAL A 1 95 ? -2.616 -0.641 -9.068 1.00 92.56 95 VAL A O 1
ATOM 731 N N . ALA A 1 96 ? -2.500 1.203 -10.342 1.00 93.69 96 ALA A N 1
ATOM 732 C CA . ALA A 1 96 ? -3.510 1.936 -9.584 1.00 93.69 96 ALA A CA 1
ATOM 733 C C . ALA A 1 96 ? -4.872 1.227 -9.611 1.00 93.69 96 ALA A C 1
ATOM 735 O O . ALA A 1 96 ? -5.512 1.093 -8.568 1.00 93.69 96 ALA A O 1
ATOM 736 N N . ILE A 1 97 ? -5.314 0.733 -10.770 1.00 94.31 97 ILE A N 1
ATOM 737 C CA . ILE A 1 97 ? -6.579 -0.001 -10.900 1.00 94.31 97 ILE A CA 1
ATOM 738 C C . ILE A 1 97 ? -6.519 -1.306 -10.102 1.00 94.31 97 ILE A C 1
ATOM 740 O O . ILE A 1 97 ? -7.450 -1.591 -9.347 1.00 94.31 97 ILE A O 1
ATOM 744 N N . GLY A 1 98 ? -5.429 -2.070 -10.209 1.00 93.00 98 GLY A N 1
ATOM 745 C CA . GLY A 1 98 ? -5.246 -3.310 -9.454 1.00 93.00 98 GLY A CA 1
ATOM 746 C C . GLY A 1 98 ? -5.319 -3.083 -7.943 1.00 93.00 98 GLY A C 1
ATOM 747 O O . GLY A 1 98 ? -6.115 -3.722 -7.251 1.00 93.00 98 GLY A O 1
ATOM 748 N N . GLU A 1 99 ? -4.561 -2.110 -7.437 1.00 92.50 99 GLU A N 1
ATOM 749 C CA . GLU A 1 99 ? -4.575 -1.726 -6.022 1.00 92.50 99 GLU A CA 1
ATOM 750 C C . GLU A 1 99 ? -5.946 -1.198 -5.584 1.00 92.50 99 GLU A C 1
ATOM 752 O O . GLU A 1 99 ? -6.452 -1.567 -4.525 1.00 92.50 99 GLU A O 1
ATOM 757 N N . PHE A 1 100 ? -6.606 -0.379 -6.405 1.00 93.06 100 PHE A N 1
ATOM 758 C CA . PHE A 1 100 ? -7.941 0.133 -6.100 1.00 93.06 100 PHE A CA 1
ATOM 759 C C . PHE A 1 100 ? -8.966 -0.997 -5.957 1.00 93.06 100 PHE A C 1
ATOM 761 O O . PHE A 1 100 ? -9.726 -1.033 -4.986 1.00 93.06 100 PHE A O 1
ATOM 768 N N . VAL A 1 101 ? -8.970 -1.956 -6.883 1.00 93.94 101 VAL A N 1
ATOM 769 C CA . VAL A 1 101 ? -9.887 -3.100 -6.838 1.00 93.94 101 VAL A CA 1
ATOM 770 C C . VAL A 1 101 ? -9.613 -3.953 -5.597 1.00 93.94 101 VAL A C 1
ATOM 772 O O . VAL A 1 101 ? -10.529 -4.245 -4.825 1.00 93.94 101 VAL A O 1
ATOM 775 N N . VAL A 1 102 ? -8.356 -4.316 -5.344 1.00 92.50 102 VAL A N 1
ATOM 776 C CA . VAL A 1 102 ? -8.013 -5.223 -4.240 1.00 92.50 102 VAL A CA 1
ATOM 777 C C . VAL A 1 102 ? -8.171 -4.548 -2.874 1.00 92.50 102 VAL A C 1
ATOM 779 O O . VAL A 1 102 ? -8.725 -5.139 -1.945 1.00 92.50 102 VAL A O 1
ATOM 782 N N . VAL A 1 103 ? -7.715 -3.306 -2.715 1.00 91.94 103 VAL A N 1
ATOM 783 C CA . VAL A 1 103 ? -7.705 -2.625 -1.413 1.00 91.94 103 VAL A CA 1
ATOM 784 C C . VAL A 1 103 ? -9.025 -1.909 -1.139 1.00 91.94 103 VAL A C 1
ATOM 786 O O . VAL A 1 103 ? -9.558 -2.029 -0.035 1.00 91.94 103 VAL A O 1
ATOM 789 N N . THR A 1 104 ? -9.589 -1.198 -2.119 1.00 90.94 104 THR A N 1
ATOM 790 C CA . THR A 1 104 ? -10.818 -0.414 -1.913 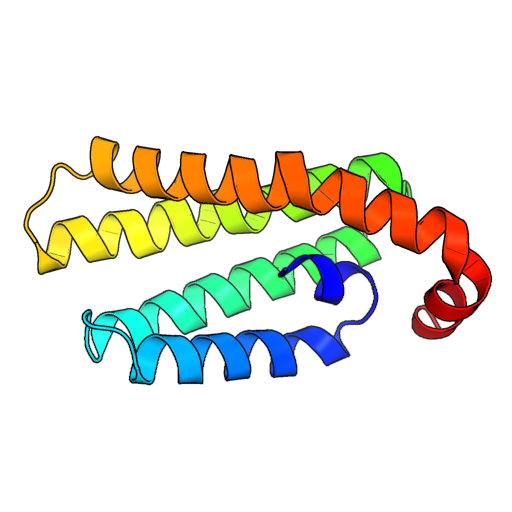1.00 90.94 104 THR A CA 1
ATOM 791 C C . THR A 1 104 ? -12.072 -1.255 -2.126 1.00 90.94 104 THR A C 1
ATOM 793 O O . THR A 1 104 ? -12.920 -1.298 -1.236 1.00 90.94 104 THR A O 1
ATOM 796 N N . ILE A 1 105 ? -12.203 -1.954 -3.260 1.00 91.62 105 ILE A N 1
ATOM 797 C CA . ILE A 1 105 ? -13.434 -2.709 -3.562 1.00 91.62 105 ILE A CA 1
ATOM 798 C C . ILE A 1 105 ? -13.529 -3.978 -2.712 1.00 91.62 105 ILE A C 1
ATOM 800 O O . ILE A 1 105 ? -14.593 -4.257 -2.169 1.00 91.62 105 ILE A O 1
ATOM 804 N N . VAL A 1 106 ? -12.436 -4.731 -2.559 1.00 92.62 106 VAL A N 1
ATOM 805 C CA . VAL A 1 106 ? -12.438 -5.984 -1.780 1.00 92.62 106 VAL A CA 1
ATOM 806 C C . VAL A 1 106 ? -12.053 -5.747 -0.318 1.00 92.62 106 VAL A C 1
ATOM 808 O O . VAL A 1 106 ? -12.723 -6.242 0.591 1.00 92.62 106 VAL A O 1
ATOM 811 N N . GLY A 1 107 ? -11.007 -4.961 -0.058 1.00 89.88 107 GLY A N 1
ATOM 812 C CA . GLY A 1 107 ? -10.497 -4.750 1.298 1.00 89.88 107 GLY A CA 1
ATOM 813 C C . GLY A 1 107 ? -11.471 -4.043 2.238 1.00 89.88 107 GLY A C 1
ATOM 814 O O . GLY A 1 107 ? -11.641 -4.486 3.374 1.00 89.88 107 GLY A O 1
ATOM 815 N N . VAL A 1 108 ? -12.162 -2.991 1.787 1.00 89.88 108 VAL A N 1
ATOM 816 C CA . VAL A 1 108 ? -13.094 -2.236 2.647 1.00 89.88 108 VAL A CA 1
ATOM 817 C C . VAL A 1 108 ? -14.267 -3.104 3.136 1.00 89.88 108 VAL A C 1
ATOM 819 O O . VAL A 1 108 ? -14.518 -3.103 4.347 1.00 89.88 108 VAL A O 1
ATOM 822 N N . PRO A 1 109 ? -14.985 -3.871 2.285 1.00 89.81 109 PRO A N 1
ATOM 823 C CA . PRO A 1 109 ? -16.026 -4.789 2.752 1.00 89.81 109 PRO A CA 1
ATOM 824 C C . PRO A 1 109 ? -15.507 -5.854 3.714 1.00 89.81 109 PRO A C 1
ATOM 826 O O . PRO A 1 109 ? -16.119 -6.066 4.761 1.00 89.81 109 PRO A O 1
ATOM 829 N N . VAL A 1 110 ? -14.363 -6.476 3.407 1.00 89.06 110 VAL A N 1
ATOM 830 C CA . VAL A 1 110 ? -13.751 -7.500 4.269 1.00 89.06 110 VAL A CA 1
ATOM 831 C C . VAL A 1 110 ? -13.462 -6.923 5.652 1.00 89.06 110 VAL A C 1
ATOM 833 O O . VAL A 1 110 ? -13.862 -7.492 6.668 1.00 89.06 110 VAL A O 1
ATOM 836 N N . VAL A 1 111 ? -12.843 -5.743 5.708 1.00 86.94 111 VAL A N 1
ATOM 837 C CA . VAL A 1 111 ? -12.536 -5.077 6.973 1.00 86.94 111 VAL A CA 1
ATOM 838 C C . VAL A 1 111 ? -13.812 -4.691 7.732 1.00 86.94 111 VAL A C 1
ATOM 840 O O . VAL A 1 111 ? -13.877 -4.882 8.947 1.00 86.94 111 VAL A O 1
ATOM 843 N N . LYS A 1 112 ? -14.860 -4.216 7.048 1.00 85.50 112 LYS A N 1
ATOM 844 C CA . LYS A 1 112 ? -16.162 -3.932 7.679 1.00 85.50 112 LYS A CA 1
ATOM 845 C C . LYS A 1 112 ? -16.819 -5.183 8.267 1.00 85.50 112 LYS A C 1
ATOM 847 O O . LYS A 1 112 ? -17.362 -5.117 9.371 1.00 85.50 112 LYS A O 1
ATOM 852 N N . MET A 1 113 ? -16.760 -6.319 7.572 1.00 86.62 113 MET A N 1
ATOM 853 C CA . MET A 1 113 ? -17.277 -7.594 8.085 1.00 86.62 113 MET A CA 1
ATOM 854 C C . MET A 1 113 ? -16.526 -8.025 9.350 1.00 86.62 113 MET A C 1
ATOM 856 O O . MET A 1 113 ? -17.150 -8.413 10.340 1.00 86.62 113 MET A O 1
ATOM 860 N N . ILE A 1 114 ? -15.196 -7.887 9.353 1.00 85.38 114 ILE A N 1
ATOM 861 C CA . ILE A 1 114 ? -14.360 -8.178 10.525 1.00 85.38 114 ILE A CA 1
ATOM 862 C C . ILE A 1 114 ? -14.708 -7.230 11.681 1.00 85.38 114 ILE A C 1
ATOM 864 O O . ILE A 1 114 ? -14.906 -7.695 12.803 1.00 85.38 114 ILE A O 1
ATOM 868 N N . GLN A 1 115 ? -14.869 -5.926 11.426 1.00 81.75 115 GLN A N 1
ATOM 869 C CA . GLN A 1 115 ? -15.281 -4.952 12.447 1.00 81.75 115 GLN A CA 1
ATOM 870 C C . GLN A 1 115 ? -16.645 -5.276 13.059 1.00 81.75 115 GLN A C 1
ATOM 872 O O . GLN A 1 115 ? -16.818 -5.150 14.271 1.00 81.75 115 GLN A O 1
ATOM 877 N N . SER A 1 116 ? -17.612 -5.700 12.242 1.00 80.88 116 SER A N 1
ATOM 878 C CA . SER A 1 116 ? -18.944 -6.074 12.720 1.00 80.88 116 SER A CA 1
ATOM 879 C C . SER A 1 116 ? -18.892 -7.287 13.654 1.00 80.88 116 SER A C 1
ATOM 881 O O . SER A 1 116 ? -19.566 -7.290 14.684 1.00 80.88 116 SER A O 1
ATOM 883 N N . LYS A 1 117 ? -18.047 -8.278 13.343 1.00 81.94 117 LYS A N 1
ATOM 884 C CA . LYS A 1 117 ? -17.948 -9.526 14.112 1.00 81.94 117 LYS A CA 1
ATOM 885 C C . LYS A 1 117 ? -17.031 -9.428 15.340 1.00 81.94 117 LYS A C 1
ATOM 887 O O . LYS A 1 117 ? -17.323 -10.034 16.366 1.00 81.94 117 LYS A O 1
ATOM 892 N N . TYR A 1 118 ? -15.950 -8.648 15.262 1.00 80.19 118 TYR A N 1
ATOM 893 C CA . TYR A 1 118 ? -14.880 -8.590 16.273 1.00 80.19 118 TYR A CA 1
ATOM 894 C C . TYR A 1 118 ? -14.707 -7.205 16.911 1.00 80.19 118 TYR A C 1
ATOM 896 O O . TYR A 1 118 ? -13.627 -6.857 17.389 1.00 80.19 118 TYR A O 1
ATOM 904 N N . LYS A 1 119 ? -15.789 -6.420 16.978 1.00 68.12 119 LYS A N 1
ATOM 905 C CA . LYS A 1 119 ? -15.799 -5.042 17.499 1.00 68.12 119 LYS A CA 1
ATOM 906 C C . LYS A 1 119 ? -15.097 -4.883 18.858 1.00 68.12 119 LYS A C 1
ATOM 908 O O . LYS A 1 119 ? -14.422 -3.888 19.069 1.00 68.12 119 LYS A O 1
ATOM 913 N N . LYS A 1 120 ? -15.213 -5.866 19.764 1.00 61.59 120 LYS A N 1
ATOM 914 C CA . LYS A 1 120 ? -14.567 -5.832 21.093 1.00 61.59 120 LYS A CA 1
ATOM 915 C C . LYS A 1 120 ? -13.042 -6.003 21.053 1.00 61.59 120 LYS A C 1
ATOM 917 O O . LYS A 1 120 ? -12.376 -5.413 21.888 1.00 61.59 120 LYS A O 1
ATOM 922 N N . LEU A 1 121 ? -12.495 -6.773 20.109 1.00 64.75 121 LEU A N 1
ATOM 923 C CA . LEU A 1 121 ? -11.044 -6.988 19.996 1.00 64.75 121 LEU A CA 1
ATOM 924 C C . LEU A 1 121 ? -10.348 -5.788 19.345 1.00 64.75 121 LEU A C 1
ATOM 926 O O . LEU A 1 121 ? -9.264 -5.402 19.760 1.00 64.75 121 LEU A O 1
ATOM 930 N N . LEU A 1 122 ? -10.998 -5.160 18.362 1.00 64.19 122 LEU A N 1
ATOM 931 C CA . LEU A 1 122 ? -10.418 -4.035 17.621 1.00 64.19 122 LEU A CA 1
ATOM 932 C C . LEU A 1 122 ? -10.467 -2.703 18.384 1.00 64.19 122 LEU A C 1
ATOM 934 O O . LEU A 1 122 ? -9.663 -1.823 18.105 1.00 64.19 122 LEU A O 1
ATOM 938 N N . VAL A 1 123 ? -11.380 -2.551 19.351 1.00 54.38 123 VAL A N 1
ATOM 939 C CA . VAL A 1 123 ? -11.447 -1.363 20.228 1.00 54.38 123 VAL A CA 1
ATOM 940 C C . VAL A 1 123 ? -10.317 -1.355 21.267 1.00 54.38 123 VAL A C 1
ATOM 942 O O . VAL A 1 123 ? -9.896 -0.284 21.685 1.00 54.38 123 VAL A O 1
ATOM 945 N N . VAL A 1 124 ? -9.785 -2.522 21.651 1.00 46.94 124 VAL A N 1
ATOM 946 C CA . VAL A 1 124 ? -8.677 -2.623 22.620 1.00 46.94 124 VAL A CA 1
ATOM 947 C C . VAL A 1 124 ? -7.336 -2.178 22.014 1.00 46.94 124 VAL A C 1
ATOM 949 O O . VAL A 1 124 ? -6.535 -1.605 22.736 1.00 46.94 124 VAL A O 1
ATOM 952 N N . SER A 1 125 ? -7.121 -2.332 20.698 1.00 48.69 125 SER A N 1
ATOM 953 C CA . SER A 1 125 ? -5.914 -1.825 19.997 1.00 48.69 125 SER A CA 1
ATOM 954 C C . SER A 1 125 ? -5.848 -0.296 19.878 1.00 48.69 125 SER A C 1
ATOM 956 O O . SER A 1 125 ? -4.835 0.233 19.435 1.00 48.69 125 SER A O 1
ATOM 958 N N . GLN A 1 126 ? -6.928 0.427 20.198 1.00 49.88 126 GLN A N 1
ATOM 959 C CA . GLN A 1 126 ? -6.971 1.890 20.073 1.00 49.88 126 GLN A CA 1
ATOM 960 C C . GLN A 1 126 ? -6.581 2.633 21.365 1.00 49.88 126 GLN A C 1
ATOM 962 O O . GLN A 1 126 ? -6.713 3.860 21.398 1.00 49.88 126 GLN A O 1
ATOM 967 N N . TYR A 1 127 ? -6.132 1.912 22.402 1.00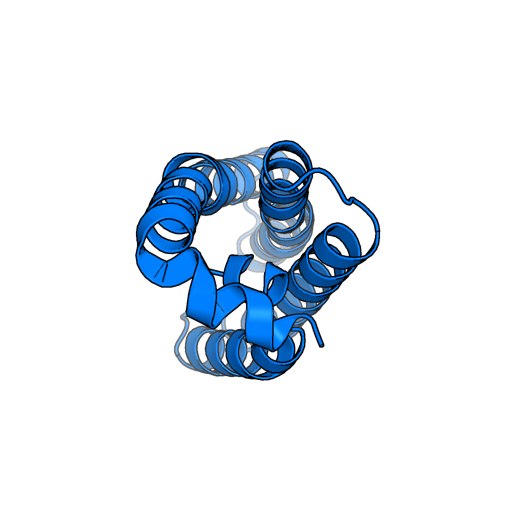 36.78 127 TYR A N 1
ATOM 968 C CA . TYR A 1 127 ? -5.667 2.457 23.684 1.00 36.78 127 TYR A CA 1
ATOM 969 C C . TYR A 1 127 ? -4.155 2.332 23.845 1.00 36.78 127 TYR A C 1
ATOM 971 O O . TYR A 1 127 ? -3.631 1.221 23.616 1.00 36.78 127 TYR A O 1
#

Organism: NCBI:txid137838

Foldseek 3Di:
DLLVLLLAVVCLVVQLVVQLVVVCVDPLPPLCNVQVSVLSSQLSVVLNVLSVPDPPVLVSQLVSLQSSLVSCLQRVLVSCCVRVVPDSVVSSVVRSVVSCCVRRVVVSVVVVVCCVVPVVVSVVNVD